Protein AF-A0A3S5AIQ9-F1 (afdb_monomer)

Solvent-accessible surface area (backbone atoms only — not comparable to full-atom values): 3257 Å² total; per-residue (Å²): 111,72,60,25,52,54,45,39,75,75,69,43,70,74,43,80,88,72,56,51,80,44,67,78,54,64,85,57,80,83,46,61,76,94,70,55,46,70,68,57,41,50,52,32,45,54,49,29,70,73,50,123

Nearest PDB structures (foldseek):
  8xu8-assembly1_SG  TM=4.436E-01  e=9.819E+00  Saccharomyces cerevisiae S288C

pLDDT: mean 88.34, std 7.41, ra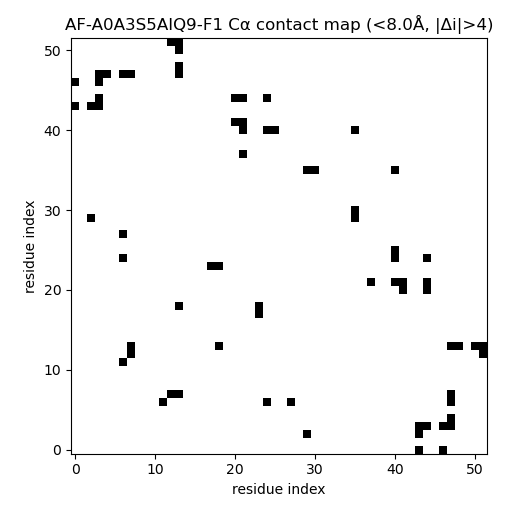nge [59.16, 95.12]

InterPro domains:
  IPR000299 FERM domain [PS50057] (1-52)
  IPR014352 FERM/acyl-CoA-binding protein superfamily [G3DSA:1.20.80.10] (1-52)
  IPR019748 FERM central domain [cd14473] (1-52)
  IPR035963 FERM superfamily, second domain [SSF47031] (1-51)

Radius of gyration: 10.01 Å; Cα contacts (8 Å, |Δi|>4): 36; chains: 1; bounding box: 25×18×26 Å

Organism: NCBI:txid117903

Foldseek 3Di:
DVLLVVCCVPVNADDCVPLPQQPSVLPPCPDPPVPDDSVVSNVSSVVSNVPD

Sequence (52 aa):
MLGAYVVQSEAGDYDPTSHQGIDYISSMPFAPQTLQTPDMLHGIAALHRLHK

Mean predicted aligned error: 3.54 Å

Secondary structure (DSSP, 8-state):
-HHHHHHHHHH-S--TTT--TTHHHHTS-SS-TTT--HHHHHHHHHHHHH--

Structure (mmCIF, N/CA/C/O backbone):
data_AF-A0A3S5AIQ9-F1
#
_entry.id   AF-A0A3S5AIQ9-F1
#
loop_
_atom_site.group_PDB
_atom_site.id
_atom_site.type_symbol
_atom_site.label_atom_id
_atom_site.label_alt_id
_atom_site.label_comp_id
_atom_site.label_asym_id
_atom_site.label_entity_id
_atom_site.label_seq_id
_atom_site.pdbx_PDB_ins_code
_atom_site.Cartn_x
_atom_site.Cartn_y
_atom_site.Cartn_z
_atom_site.occupancy
_atom_site.B_iso_or_equiv
_atom_site.auth_seq_id
_atom_site.auth_comp_id
_atom_site.auth_asym_id
_atom_site.auth_atom_id
_atom_site.pdbx_PDB_model_num
ATOM 1 N N . MET A 1 1 ? 7.960 1.165 8.728 1.00 61.28 1 MET A N 1
ATOM 2 C CA . MET A 1 1 ? 9.046 0.174 8.566 1.00 61.28 1 MET A CA 1
ATOM 3 C C . MET A 1 1 ? 8.483 -1.239 8.442 1.00 61.28 1 MET A C 1
ATOM 5 O O . MET A 1 1 ? 8.438 -1.696 7.314 1.00 61.28 1 MET A O 1
ATOM 9 N N . LEU A 1 2 ? 7.964 -1.896 9.498 1.00 75.00 2 LEU A N 1
ATOM 10 C CA . LEU A 1 2 ? 7.482 -3.293 9.382 1.00 75.00 2 LEU A CA 1
ATOM 11 C C . LEU A 1 2 ? 6.429 -3.512 8.279 1.00 75.00 2 LEU A C 1
ATOM 13 O O . LEU A 1 2 ? 6.562 -4.454 7.511 1.00 75.00 2 LEU A O 1
ATOM 17 N N . GLY A 1 3 ? 5.441 -2.618 8.141 1.00 79.75 3 GLY A N 1
ATOM 18 C CA . GLY A 1 3 ? 4.419 -2.749 7.094 1.00 79.75 3 GLY A CA 1
ATOM 19 C C . GLY A 1 3 ? 4.982 -2.762 5.667 1.00 79.75 3 GLY A C 1
ATOM 20 O O . GLY A 1 3 ? 4.515 -3.531 4.844 1.00 79.75 3 GLY A O 1
ATOM 21 N N . ALA A 1 4 ? 6.033 -1.986 5.378 1.00 77.69 4 ALA A N 1
ATOM 22 C CA . ALA A 1 4 ? 6.649 -1.972 4.047 1.00 77.69 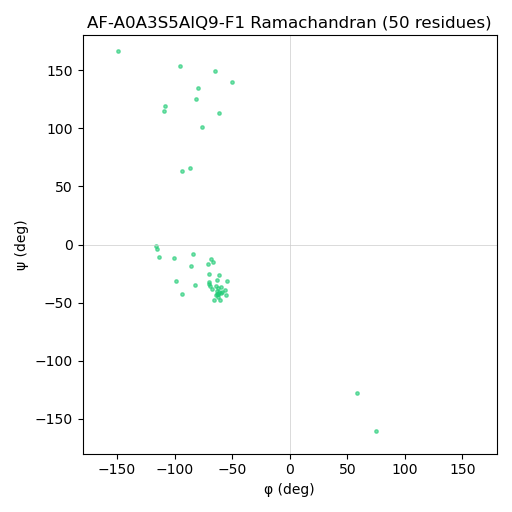4 ALA A CA 1
ATOM 23 C C . ALA A 1 4 ? 7.400 -3.279 3.737 1.00 77.69 4 ALA A C 1
ATOM 25 O O . ALA A 1 4 ? 7.371 -3.735 2.603 1.00 77.69 4 ALA A O 1
ATOM 26 N N . TYR A 1 5 ? 8.009 -3.917 4.743 1.00 82.38 5 TYR A N 1
ATOM 27 C CA . TYR A 1 5 ? 8.637 -5.231 4.565 1.00 82.38 5 TYR A CA 1
ATOM 28 C C . TYR A 1 5 ? 7.618 -6.347 4.339 1.00 82.38 5 TYR A C 1
ATOM 30 O O . TYR A 1 5 ? 7.884 -7.240 3.545 1.00 82.38 5 TYR A O 1
ATOM 38 N N . VAL A 1 6 ? 6.453 -6.274 4.991 1.00 86.88 6 VAL A N 1
ATOM 39 C CA . VAL A 1 6 ? 5.339 -7.200 4.723 1.00 86.88 6 VAL A CA 1
ATOM 40 C C . VAL A 1 6 ? 4.858 -7.053 3.279 1.00 86.88 6 VAL A C 1
ATOM 42 O O . VAL A 1 6 ? 4.649 -8.053 2.600 1.00 86.88 6 VAL A O 1
ATOM 45 N N . VAL A 1 7 ? 4.740 -5.816 2.782 1.00 89.19 7 VAL A N 1
ATOM 46 C CA . VAL A 1 7 ? 4.414 -5.581 1.368 1.00 89.19 7 VAL A CA 1
ATOM 47 C C . VAL A 1 7 ? 5.484 -6.181 0.461 1.00 89.19 7 VAL A C 1
ATOM 49 O O . VAL A 1 7 ? 5.125 -6.920 -0.443 1.00 89.19 7 VAL A O 1
ATOM 52 N N . GLN A 1 8 ? 6.772 -5.940 0.724 1.00 86.94 8 GLN A N 1
ATOM 53 C CA . GLN A 1 8 ? 7.856 -6.490 -0.098 1.00 86.94 8 GLN A CA 1
ATOM 54 C C . GLN A 1 8 ? 7.832 -8.027 -0.142 1.00 86.94 8 GLN A C 1
ATOM 56 O O . GLN A 1 8 ? 8.062 -8.618 -1.193 1.00 86.94 8 GLN A O 1
ATOM 61 N N . SER A 1 9 ? 7.562 -8.697 0.985 1.00 86.50 9 SER A N 1
ATOM 62 C CA . SER A 1 9 ? 7.532 -10.164 1.026 1.00 86.50 9 SER A CA 1
ATOM 63 C C . SER A 1 9 ? 6.344 -10.769 0.277 1.00 86.50 9 SER A C 1
ATOM 65 O O . SER A 1 9 ? 6.474 -11.863 -0.262 1.00 86.50 9 SER A O 1
ATOM 67 N N . GLU A 1 10 ? 5.204 -10.076 0.248 1.00 87.31 10 GLU A N 1
ATOM 68 C CA . GLU 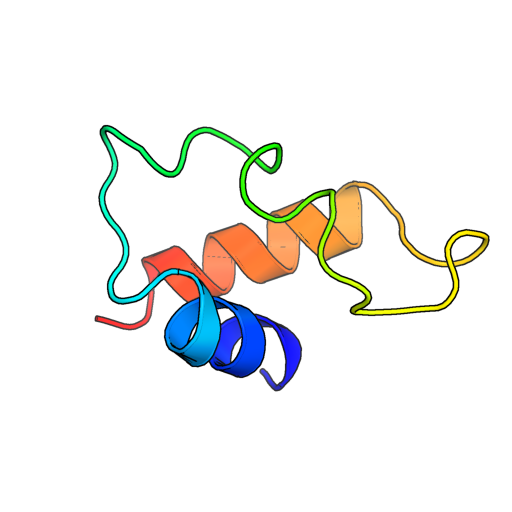A 1 10 ? 3.962 -10.573 -0.361 1.00 87.31 10 GLU A CA 1
ATOM 69 C C . GLU A 1 10 ? 3.801 -10.131 -1.825 1.00 87.31 10 GLU A C 1
ATOM 71 O O . GLU A 1 10 ? 3.388 -10.918 -2.674 1.00 87.31 10 GLU A O 1
ATOM 76 N N . ALA A 1 11 ? 4.120 -8.870 -2.126 1.00 87.00 11 ALA A N 1
ATOM 77 C CA . ALA A 1 11 ? 3.925 -8.236 -3.430 1.00 87.00 11 ALA A CA 1
ATOM 78 C C . ALA A 1 11 ? 5.209 -8.158 -4.278 1.00 87.00 11 ALA A C 1
ATOM 80 O O . ALA A 1 11 ? 5.131 -7.872 -5.471 1.00 87.00 11 ALA A O 1
ATOM 81 N N . GLY A 1 12 ? 6.379 -8.437 -3.693 1.00 89.12 12 GLY A N 1
ATOM 82 C CA . GLY A 1 12 ? 7.671 -8.284 -4.361 1.00 89.12 12 GLY A CA 1
ATOM 83 C C . GLY A 1 12 ? 8.098 -6.822 -4.491 1.00 89.12 12 GLY A C 1
ATOM 84 O O . GLY A 1 12 ? 7.617 -5.956 -3.763 1.00 89.12 12 GLY A O 1
ATOM 85 N N . ASP A 1 13 ? 9.019 -6.553 -5.415 1.00 90.56 13 ASP A N 1
ATOM 86 C CA . ASP A 1 13 ? 9.545 -5.208 -5.654 1.00 90.56 13 ASP A CA 1
ATOM 87 C C . ASP A 1 13 ? 8.458 -4.259 -6.168 1.00 90.56 13 ASP A C 1
ATOM 89 O O . ASP A 1 13 ? 7.547 -4.644 -6.907 1.00 90.56 13 ASP A O 1
ATOM 93 N N . TYR A 1 14 ? 8.580 -2.970 -5.848 1.00 89.69 14 TYR A N 1
ATOM 94 C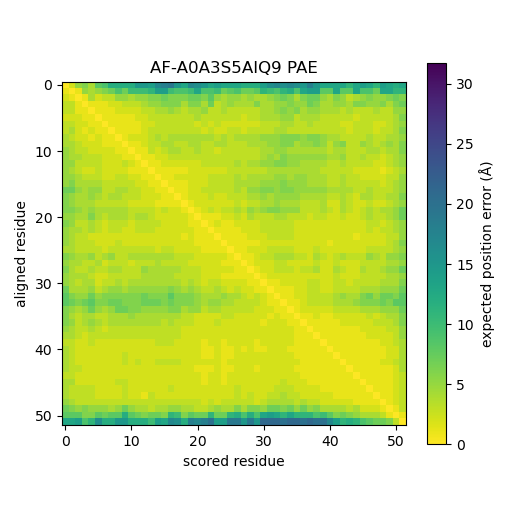 CA . TYR A 1 14 ? 7.631 -1.983 -6.341 1.00 89.69 14 TYR A CA 1
ATOM 95 C C . TYR A 1 14 ? 7.608 -1.889 -7.886 1.00 89.69 14 TYR A C 1
ATOM 97 O O . TYR A 1 14 ? 8.538 -1.367 -8.503 1.00 89.69 14 TYR A O 1
ATOM 105 N N . ASP A 1 15 ? 6.486 -2.284 -8.497 1.00 90.81 15 ASP A N 1
ATOM 106 C CA . ASP A 1 15 ? 6.143 -2.037 -9.900 1.00 90.81 15 ASP A CA 1
ATOM 107 C C . ASP A 1 15 ? 5.014 -0.988 -10.045 1.00 90.81 15 ASP A C 1
ATOM 109 O O . ASP A 1 15 ? 3.894 -1.212 -9.590 1.00 90.81 15 ASP A O 1
ATOM 113 N N . PRO A 1 16 ? 5.252 0.157 -10.716 1.00 88.69 16 PRO A N 1
ATOM 114 C CA . PRO A 1 16 ? 4.252 1.212 -10.877 1.00 88.69 16 PRO A CA 1
ATOM 115 C C . PRO A 1 16 ? 3.067 0.833 -11.774 1.00 88.69 16 PRO A C 1
ATOM 117 O O . PRO A 1 16 ? 2.098 1.588 -11.812 1.00 88.69 16 PRO A O 1
ATOM 120 N N . THR A 1 17 ? 3.129 -0.265 -12.532 1.00 91.19 17 THR A N 1
ATOM 121 C CA . THR A 1 17 ? 1.999 -0.716 -13.357 1.00 91.19 17 THR A CA 1
ATOM 122 C C . THR A 1 17 ? 0.976 -1.503 -12.540 1.00 91.19 17 THR A C 1
ATOM 124 O O . THR A 1 17 ? -0.224 -1.333 -12.758 1.00 91.19 17 THR A O 1
ATOM 127 N N . SER A 1 18 ? 1.438 -2.279 -11.556 1.00 87.62 18 SER A N 1
ATOM 128 C CA . SER A 1 18 ? 0.611 -3.114 -10.677 1.00 87.62 18 SER A CA 1
ATOM 129 C C . SER A 1 18 ? 0.323 -2.480 -9.308 1.00 87.62 18 SER A C 1
ATOM 131 O O . SER A 1 18 ? -0.765 -2.662 -8.762 1.00 87.62 18 SER A O 1
ATOM 133 N N . HIS A 1 19 ? 1.235 -1.673 -8.764 1.00 92.06 19 HIS A N 1
ATOM 134 C CA . HIS A 1 19 ? 1.120 -1.061 -7.436 1.00 92.06 19 HIS A CA 1
ATOM 135 C C . HIS A 1 19 ? 0.512 0.346 -7.479 1.00 92.06 19 HIS A C 1
ATOM 137 O O . HIS A 1 19 ? 1.142 1.343 -7.115 1.00 92.06 19 HIS A O 1
ATOM 143 N N . GLN A 1 20 ? -0.741 0.425 -7.932 1.00 90.25 20 GLN A N 1
ATOM 144 C CA . GLN A 1 20 ? -1.488 1.681 -8.000 1.00 90.25 20 GLN A CA 1
ATOM 145 C C . GLN A 1 20 ? -2.100 2.048 -6.643 1.00 90.25 20 GLN A C 1
ATOM 147 O O . GLN A 1 20 ? -2.863 1.281 -6.053 1.00 90.25 20 GLN A O 1
ATOM 152 N N . GLY A 1 21 ? -1.792 3.254 -6.161 1.00 90.31 21 GLY A N 1
ATOM 153 C CA . GLY A 1 21 ? -2.389 3.805 -4.943 1.00 90.31 21 GLY A CA 1
ATOM 154 C C . GLY A 1 21 ? -2.148 2.930 -3.710 1.00 90.31 21 GLY A C 1
ATOM 155 O O . GLY A 1 21 ? -1.008 2.608 -3.389 1.00 90.31 21 GLY A O 1
ATOM 156 N N . ILE A 1 22 ? -3.226 2.591 -3.002 1.00 93.81 22 ILE A N 1
ATOM 157 C CA . ILE A 1 22 ? -3.208 1.707 -1.823 1.00 93.81 22 ILE A CA 1
ATOM 158 C C . ILE A 1 22 ? -3.991 0.410 -2.046 1.00 93.81 22 ILE A C 1
ATOM 160 O O . ILE A 1 22 ? -4.035 -0.437 -1.157 1.00 93.81 22 ILE A O 1
ATOM 164 N N . ASP A 1 23 ? -4.606 0.237 -3.216 1.00 92.62 23 ASP A N 1
ATOM 165 C CA . ASP A 1 23 ? -5.544 -0.861 -3.464 1.00 92.62 23 ASP A CA 1
ATOM 166 C C . ASP A 1 23 ? -4.841 -2.216 -3.353 1.00 92.62 23 ASP A C 1
ATOM 168 O O . ASP A 1 23 ? -5.352 -3.127 -2.701 1.00 92.62 23 ASP A O 1
ATOM 172 N N . TYR A 1 24 ? -3.611 -2.300 -3.869 1.00 91.88 24 TYR A N 1
ATOM 173 C CA . TYR A 1 24 ? -2.779 -3.506 -3.844 1.00 91.88 24 TYR A CA 1
ATOM 174 C C . TYR A 1 24 ? -2.323 -3.933 -2.435 1.00 91.88 24 TYR A C 1
ATOM 176 O O . TYR A 1 24 ? -1.883 -5.064 -2.248 1.00 91.88 24 TYR A O 1
ATOM 184 N N . ILE A 1 25 ? -2.447 -3.054 -1.435 1.00 93.19 25 ILE A N 1
ATOM 185 C CA . ILE A 1 25 ? -2.114 -3.345 -0.030 1.00 93.19 25 ILE A CA 1
ATOM 186 C C . ILE A 1 25 ? -3.334 -3.288 0.890 1.00 93.19 25 ILE A C 1
ATOM 188 O O . ILE A 1 25 ? -3.225 -3.576 2.079 1.00 93.19 25 ILE A O 1
ATOM 192 N N . SER A 1 26 ? -4.505 -2.921 0.370 1.00 91.38 26 SER A N 1
ATOM 193 C CA . SER A 1 26 ? -5.718 -2.705 1.166 1.00 91.38 26 SER A CA 1
ATOM 194 C C . SER A 1 26 ? -6.209 -3.976 1.869 1.00 91.38 26 SER A C 1
ATOM 196 O O . SER A 1 26 ? -6.756 -3.900 2.970 1.00 91.38 26 SER A O 1
ATOM 198 N N . SER A 1 27 ? -5.965 -5.142 1.264 1.00 89.81 27 SER A N 1
ATOM 199 C CA . SER A 1 27 ? -6.317 -6.459 1.803 1.00 89.81 27 SER A CA 1
ATOM 200 C C . SER A 1 27 ? -5.288 -7.020 2.786 1.00 89.81 27 SER A C 1
ATOM 202 O O . SER A 1 27 ? -5.548 -8.052 3.407 1.00 89.81 27 SER A O 1
ATOM 204 N N . MET A 1 28 ? -4.124 -6.381 2.935 1.00 91.38 28 MET A N 1
ATOM 205 C CA . MET A 1 28 ? -3.080 -6.853 3.840 1.00 91.38 28 MET A CA 1
ATOM 206 C C . MET A 1 28 ? -3.404 -6.450 5.290 1.00 91.38 28 MET A C 1
ATOM 208 O O . MET A 1 28 ? -3.789 -5.302 5.541 1.00 91.38 28 MET A O 1
ATOM 212 N N . PRO A 1 29 ? -3.254 -7.364 6.267 1.00 91.00 29 PRO A N 1
ATOM 213 C CA . PRO A 1 29 ? -3.654 -7.130 7.653 1.00 91.00 29 PRO A CA 1
ATOM 214 C C . PRO A 1 29 ? -2.542 -6.438 8.459 1.00 91.00 29 PRO A C 1
ATOM 216 O O . PRO A 1 29 ? -1.979 -7.017 9.388 1.00 91.00 29 PRO A O 1
ATOM 219 N N . PHE A 1 30 ? -2.203 -5.192 8.124 1.00 90.50 30 PHE A N 1
ATOM 220 C CA . PHE A 1 30 ? -1.168 -4.443 8.858 1.00 90.50 30 PHE A CA 1
ATOM 221 C C . PHE A 1 30 ? -1.607 -4.039 10.270 1.00 90.50 30 PHE A C 1
ATOM 223 O O . PHE A 1 30 ? -0.772 -3.813 11.146 1.00 90.50 30 PHE A O 1
ATOM 230 N N . ALA A 1 31 ? -2.917 -3.919 10.474 1.00 89.81 31 ALA A N 1
ATOM 231 C CA . ALA A 1 31 ? -3.565 -3.640 11.746 1.00 89.81 31 ALA A CA 1
ATOM 232 C C . ALA A 1 31 ? -4.952 -4.315 11.768 1.00 89.81 31 ALA A C 1
ATOM 234 O O . ALA A 1 31 ? -5.456 -4.718 10.715 1.00 89.81 31 ALA A O 1
ATOM 235 N N . PRO A 1 32 ? -5.616 -4.426 12.935 1.00 91.25 32 PRO A N 1
ATOM 236 C CA . PRO A 1 32 ? -7.038 -4.759 12.976 1.00 91.25 32 PRO A CA 1
ATOM 237 C C . PRO A 1 32 ? -7.833 -3.846 12.033 1.00 91.25 32 PRO A C 1
ATOM 239 O O . PRO A 1 32 ? -7.564 -2.648 11.980 1.00 91.25 32 PRO A O 1
ATOM 242 N N . GLN A 1 33 ? -8.826 -4.383 11.318 1.00 85.00 33 GLN A N 1
ATOM 243 C CA . GLN A 1 33 ? -9.566 -3.629 10.290 1.00 85.00 33 GLN A CA 1
ATOM 244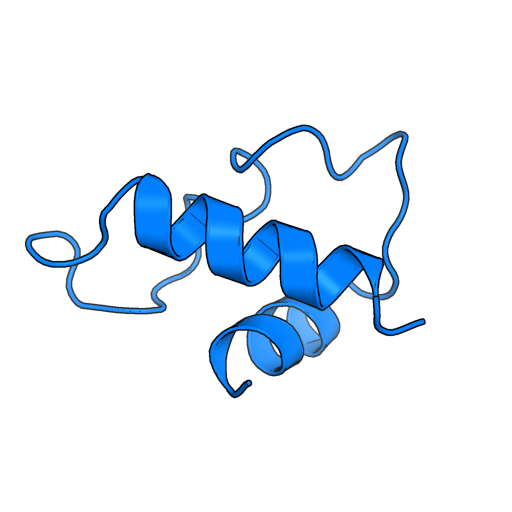 C C . GLN A 1 33 ? -10.175 -2.318 10.811 1.00 85.00 33 GLN A C 1
ATOM 246 O O . GLN A 1 33 ? -10.240 -1.338 10.081 1.00 85.00 33 GLN A O 1
ATOM 251 N N . THR A 1 34 ? -10.568 -2.268 12.085 1.00 90.25 34 THR A N 1
ATOM 252 C CA . THR A 1 34 ? -11.106 -1.062 12.736 1.00 90.25 34 THR A CA 1
ATOM 253 C C . THR A 1 34 ? -10.063 0.033 12.986 1.00 90.25 34 THR A C 1
ATOM 255 O O . THR A 1 34 ? -10.436 1.172 13.250 1.00 90.25 34 THR A O 1
ATOM 258 N N . LEU A 1 35 ? -8.772 -0.302 12.925 1.00 91.38 35 LEU A N 1
ATOM 259 C CA . LEU A 1 35 ? -7.634 0.594 13.148 1.00 91.38 35 LEU A CA 1
ATOM 260 C C . LEU A 1 35 ? -6.804 0.830 11.875 1.00 91.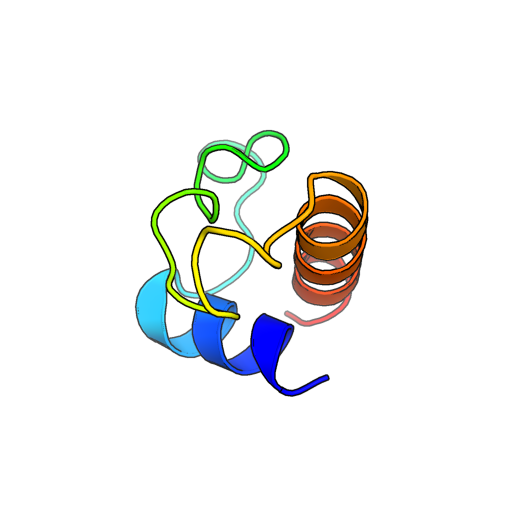38 35 LEU A C 1
ATOM 262 O O . LEU A 1 35 ? -5.939 1.704 11.868 1.00 91.38 35 LEU A O 1
ATOM 266 N N . GLN A 1 36 ? -7.044 0.068 10.806 1.00 92.62 36 GLN A N 1
ATOM 267 C CA . GLN A 1 36 ? -6.370 0.241 9.523 1.00 92.62 36 GLN A CA 1
ATOM 268 C C . GLN A 1 36 ? -6.957 1.445 8.787 1.00 92.62 36 GLN A C 1
ATOM 270 O O . GLN A 1 36 ? -8.029 1.374 8.190 1.00 92.62 36 GLN A O 1
ATOM 275 N N . THR A 1 37 ? -6.245 2.568 8.834 1.00 94.50 37 THR A N 1
ATOM 276 C CA . THR A 1 37 ? -6.681 3.805 8.182 1.00 94.50 37 THR A CA 1
ATOM 277 C C . THR A 1 37 ? -6.065 3.964 6.788 1.00 94.50 37 THR A C 1
ATOM 279 O O . THR A 1 37 ? -4.955 3.481 6.541 1.00 94.50 37 THR A O 1
ATOM 282 N N . PRO A 1 38 ? -6.729 4.695 5.873 1.00 94.50 38 PRO A N 1
ATOM 283 C CA . PRO A 1 38 ? -6.161 5.020 4.565 1.00 94.50 38 PRO A CA 1
ATOM 284 C C . PRO A 1 38 ? -4.806 5.734 4.654 1.00 94.50 38 PRO A C 1
ATOM 286 O O . PRO A 1 38 ? -3.900 5.422 3.889 1.00 94.50 38 PRO A O 1
ATOM 289 N N . ASP A 1 39 ? -4.626 6.648 5.610 1.00 94.69 39 ASP A N 1
ATOM 290 C CA . ASP A 1 39 ? -3.361 7.374 5.801 1.00 94.69 39 ASP A CA 1
ATOM 291 C C . ASP A 1 39 ? -2.202 6.438 6.160 1.00 94.69 39 ASP A C 1
ATOM 293 O O . ASP A 1 39 ? -1.084 6.604 5.666 1.00 94.69 39 ASP A O 1
ATOM 297 N N . MET A 1 40 ? -2.473 5.404 6.964 1.00 94.12 40 MET A N 1
ATOM 298 C CA . MET A 1 40 ? -1.487 4.370 7.272 1.00 94.12 40 MET A CA 1
ATOM 299 C C . MET A 1 40 ? -1.067 3.619 6.006 1.00 94.12 40 MET A C 1
ATOM 301 O O . MET A 1 40 ? 0.128 3.424 5.774 1.00 94.12 40 MET A O 1
ATOM 305 N N . LEU A 1 41 ? -2.035 3.237 5.168 1.00 94.88 41 LEU A N 1
ATOM 306 C CA . LEU A 1 41 ? -1.771 2.551 3.904 1.00 94.88 41 LEU A CA 1
ATOM 307 C C . LEU A 1 41 ? -0.974 3.442 2.942 1.00 94.88 41 LEU A C 1
ATOM 309 O O . LEU A 1 41 ? 0.013 2.986 2.369 1.00 94.88 41 LEU A O 1
ATOM 313 N N . HIS A 1 42 ? -1.305 4.731 2.834 1.00 95.12 42 HIS A N 1
ATOM 314 C CA . HIS A 1 42 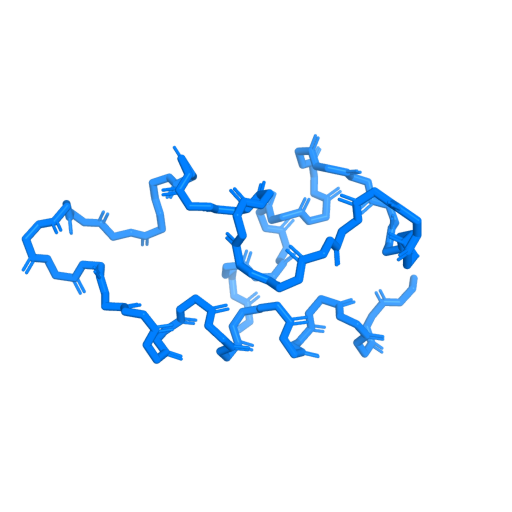? -0.522 5.679 2.035 1.00 95.12 42 HIS A CA 1
ATOM 315 C C . HIS A 1 42 ? 0.925 5.791 2.525 1.00 95.12 42 HIS A C 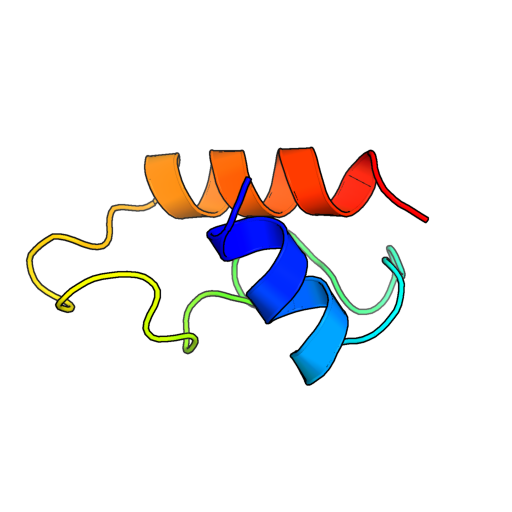1
ATOM 317 O O . HIS A 1 42 ? 1.850 5.804 1.707 1.00 95.12 42 HIS A O 1
ATOM 323 N N . GLY A 1 43 ? 1.137 5.823 3.844 1.00 93.62 43 GLY A N 1
ATOM 324 C CA . GLY A 1 43 ? 2.472 5.815 4.440 1.00 93.62 43 GLY A CA 1
ATOM 325 C C . GLY A 1 43 ? 3.253 4.537 4.117 1.00 93.62 43 GLY A C 1
ATOM 326 O O . GLY A 1 43 ? 4.430 4.603 3.760 1.00 93.62 43 GLY A O 1
ATOM 327 N N . ILE A 1 44 ? 2.598 3.376 4.175 1.00 93.38 44 ILE A N 1
ATOM 328 C CA . ILE A 1 44 ? 3.203 2.085 3.820 1.00 93.38 44 ILE A CA 1
ATOM 329 C C . ILE A 1 44 ? 3.551 2.035 2.325 1.00 93.38 44 ILE A C 1
ATOM 331 O O . ILE A 1 44 ? 4.686 1.706 1.987 1.00 93.38 44 ILE A O 1
ATOM 335 N N . ALA A 1 45 ? 2.638 2.429 1.436 1.00 93.00 45 ALA A N 1
ATOM 336 C CA . ALA A 1 45 ? 2.878 2.472 -0.008 1.00 93.00 45 ALA A CA 1
ATOM 337 C C . ALA A 1 45 ? 3.973 3.486 -0.393 1.00 93.00 45 ALA A C 1
ATOM 339 O O . ALA A 1 45 ? 4.756 3.261 -1.315 1.00 93.00 45 ALA A O 1
ATOM 340 N N . ALA A 1 46 ? 4.064 4.622 0.306 1.00 92.25 46 ALA A N 1
ATOM 341 C CA . ALA A 1 46 ? 5.163 5.573 0.134 1.00 92.25 46 ALA A CA 1
ATOM 342 C C . ALA A 1 46 ? 6.512 4.964 0.543 1.00 92.25 46 ALA A C 1
ATOM 344 O O . ALA A 1 46 ? 7.487 5.107 -0.188 1.00 92.25 46 ALA A O 1
ATOM 345 N N . LEU A 1 47 ? 6.564 4.241 1.665 1.00 91.88 47 LEU A N 1
ATOM 346 C CA . LEU A 1 47 ? 7.779 3.551 2.100 1.00 91.88 47 LEU A CA 1
ATOM 347 C C . LEU A 1 47 ? 8.169 2.397 1.170 1.00 91.88 47 LEU A C 1
ATOM 349 O O . LEU A 1 47 ? 9.358 2.217 0.927 1.00 91.88 47 LEU A O 1
ATOM 353 N N . HIS A 1 48 ? 7.203 1.643 0.643 1.00 90.31 48 HIS A N 1
ATOM 354 C CA . HIS A 1 48 ? 7.450 0.573 -0.328 1.00 90.31 48 HIS A CA 1
ATOM 355 C C . HIS A 1 48 ? 8.086 1.121 -1.613 1.00 90.31 48 HIS A C 1
ATOM 357 O O . HIS A 1 48 ? 9.063 0.579 -2.098 1.00 90.31 48 HIS A O 1
ATOM 363 N N . ARG A 1 49 ? 7.628 2.282 -2.101 1.00 88.56 49 ARG A N 1
ATOM 364 C CA . ARG A 1 49 ? 8.230 2.965 -3.263 1.00 88.56 49 ARG A CA 1
ATOM 365 C C . ARG A 1 49 ? 9.691 3.377 -3.073 1.00 88.56 49 ARG A C 1
ATOM 367 O O . ARG A 1 49 ? 10.404 3.548 -4.059 1.00 88.56 49 ARG A O 1
ATOM 374 N N . LEU A 1 50 ? 10.117 3.600 -1.830 1.00 86.25 50 LEU A N 1
ATOM 375 C CA . LEU A 1 50 ? 11.476 4.038 -1.506 1.00 86.25 50 LEU A CA 1
ATOM 376 C C . LEU A 1 50 ? 12.467 2.876 -1.370 1.00 86.25 50 LEU A C 1
ATOM 378 O O . LEU A 1 50 ? 13.670 3.115 -1.452 1.00 86.25 50 LEU A O 1
ATOM 382 N N . HIS A 1 51 ? 11.986 1.647 -1.173 1.00 71.19 51 HIS A N 1
ATOM 3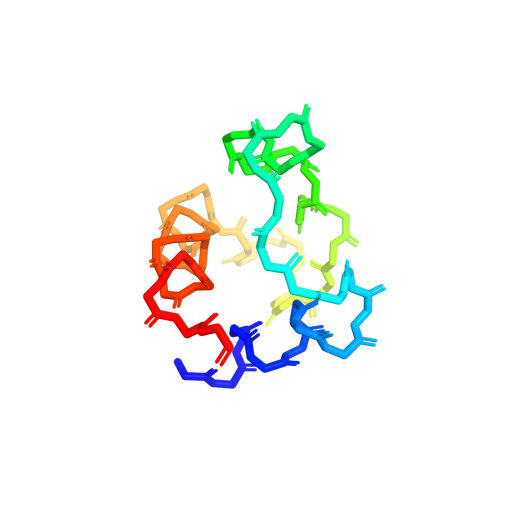83 C CA . HIS A 1 51 ? 12.825 0.462 -1.029 1.00 71.19 51 HIS A CA 1
ATOM 384 C C . HIS A 1 51 ? 12.666 -0.406 -2.283 1.00 71.19 51 HIS A C 1
ATOM 386 O O . HIS A 1 51 ? 11.570 -0.863 -2.582 1.00 71.19 51 HIS A O 1
ATOM 392 N N . LYS A 1 52 ? 13.754 -0.559 -3.043 1.00 59.16 52 LYS A N 1
ATOM 393 C CA . LYS A 1 52 ? 13.856 -1.500 -4.163 1.00 59.16 52 LYS A CA 1
ATOM 394 C C . LYS A 1 52 ? 14.626 -2.722 -3.709 1.00 59.16 52 LYS A C 1
ATOM 396 O O . LYS A 1 52 ? 15.664 -2.510 -3.038 1.00 59.16 52 LYS A O 1
#